Protein AF-A0A1V6GY66-F1 (afdb_monomer_lite)

Radius of gyration: 16.28 Å; chains: 1; bounding box: 32×27×39 Å

Sequence (66 aa):
MYHFESVTTQGTPTVRNAAVVVRNGLLFQHRWRHRFEREDGPPEEACHWLKITPVPFDTIGDLPLI

Secondary structure (DSSP, 8-state):
----TTHHHHT-TT--HHHHHHHHHHHHHHHHHHHHTTSSPPPGGG-----PPPPPGGGS-PPPP-

Structure (mmCIF, N/CA/C/O backbone):
data_AF-A0A1V6GY66-F1
#
_entry.id   AF-A0A1V6GY66-F1
#
loop_
_atom_site.group_PDB
_atom_site.id
_atom_site.type_symbol
_atom_site.label_atom_id
_atom_site.label_alt_id
_atom_site.label_comp_id
_atom_site.label_asym_id
_atom_site.label_entity_id
_atom_site.label_seq_id
_atom_site.pdbx_PDB_ins_code
_atom_site.Cartn_x
_atom_site.Cartn_y
_atom_site.Cartn_z
_atom_site.occupancy
_atom_site.B_iso_or_equiv
_atom_site.auth_seq_id
_atom_site.auth_comp_id
_atom_site.auth_asym_id
_atom_site.auth_atom_id
_atom_site.pdbx_PDB_model_num
ATOM 1 N N . MET A 1 1 ? -12.348 -4.839 -13.669 1.00 37.91 1 MET A N 1
ATOM 2 C CA . MET A 1 1 ? -11.242 -3.897 -13.944 1.00 37.91 1 MET A CA 1
ATOM 3 C C . MET A 1 1 ? -10.069 -4.298 -13.063 1.00 37.91 1 MET A C 1
ATOM 5 O O . MET A 1 1 ? -10.174 -4.157 -11.852 1.00 37.91 1 MET A O 1
ATOM 9 N N . TYR A 1 2 ? -9.009 -4.879 -13.629 1.00 48.16 2 TYR A N 1
ATOM 10 C CA . TYR A 1 2 ? -7.775 -5.123 -12.878 1.00 48.16 2 TYR A CA 1
ATOM 11 C C . TYR A 1 2 ? -6.944 -3.841 -12.919 1.00 48.16 2 TYR A C 1
ATOM 13 O O . TYR A 1 2 ? -6.474 -3.451 -13.985 1.00 48.16 2 TYR A O 1
ATOM 21 N N . HIS A 1 3 ? -6.818 -3.157 -11.781 1.00 45.25 3 HIS A N 1
ATOM 22 C CA . HIS A 1 3 ? -5.977 -1.970 -11.669 1.00 45.25 3 HIS A CA 1
ATOM 23 C C . HIS A 1 3 ? -4.648 -2.353 -11.013 1.00 45.25 3 HIS A C 1
ATOM 25 O O . HIS A 1 3 ? -4.565 -2.527 -9.800 1.00 45.25 3 HIS A O 1
ATOM 31 N N . PHE A 1 4 ? -3.593 -2.493 -11.816 1.00 54.94 4 PHE A N 1
ATOM 32 C CA . PHE A 1 4 ? -2.221 -2.676 -11.330 1.00 54.94 4 PHE A CA 1
ATOM 33 C C . PHE A 1 4 ? -1.594 -1.316 -10.978 1.00 54.94 4 PHE A C 1
ATOM 35 O O . PHE A 1 4 ? -0.546 -0.936 -11.497 1.00 54.94 4 PHE A O 1
ATOM 42 N N . GLU A 1 5 ? -2.270 -0.551 -10.120 1.00 53.06 5 GLU A N 1
ATOM 43 C CA . GLU A 1 5 ? -2.021 0.886 -9.924 1.00 53.06 5 GLU A CA 1
ATOM 44 C C . GLU A 1 5 ? -0.624 1.191 -9.359 1.00 53.06 5 GLU A C 1
ATOM 46 O O . GLU A 1 5 ? -0.005 2.191 -9.711 1.00 53.06 5 GLU A O 1
ATOM 51 N N . SER A 1 6 ? -0.072 0.304 -8.525 1.00 52.59 6 SER A N 1
ATOM 52 C CA . SER A 1 6 ? 1.271 0.495 -7.957 1.00 52.59 6 SER A CA 1
ATOM 53 C C . SER A 1 6 ? 2.402 -0.147 -8.760 1.00 52.59 6 SER A C 1
ATOM 55 O O . SER A 1 6 ? 3.562 0.155 -8.495 1.00 52.59 6 SER A O 1
ATOM 57 N N . VAL A 1 7 ? 2.114 -0.969 -9.775 1.00 53.50 7 VAL A N 1
ATOM 58 C CA . VAL A 1 7 ? 3.174 -1.655 -10.541 1.00 53.50 7 VAL A CA 1
ATOM 59 C C . VAL A 1 7 ? 3.919 -0.672 -11.454 1.00 53.50 7 VAL A C 1
ATOM 61 O O . VAL A 1 7 ? 5.133 -0.767 -11.614 1.00 53.50 7 VAL A O 1
ATOM 64 N N . THR A 1 8 ? 3.223 0.337 -11.985 1.00 52.44 8 THR A N 1
ATOM 65 C CA . THR A 1 8 ? 3.794 1.340 -12.902 1.00 52.44 8 THR A CA 1
ATOM 66 C C . THR A 1 8 ? 4.708 2.352 -12.208 1.00 52.44 8 THR A C 1
ATOM 68 O O . THR A 1 8 ? 5.680 2.802 -12.807 1.00 52.44 8 THR A O 1
ATOM 71 N N . THR A 1 9 ? 4.455 2.684 -10.937 1.00 56.25 9 THR A N 1
ATOM 72 C CA . THR A 1 9 ? 5.267 3.668 -10.186 1.00 56.25 9 THR A CA 1
ATOM 73 C C . THR A 1 9 ? 6.336 3.008 -9.309 1.00 56.25 9 THR A C 1
ATOM 75 O O . THR A 1 9 ? 7.315 3.653 -8.934 1.00 56.25 9 THR A O 1
ATOM 78 N N . GLN A 1 10 ? 6.197 1.716 -8.994 1.00 55.47 10 GLN A N 1
ATOM 79 C CA . GLN A 1 10 ? 7.198 0.949 -8.243 1.00 55.47 10 GLN A CA 1
ATOM 80 C C . GLN A 1 10 ? 8.538 0.815 -8.990 1.00 55.47 10 GLN A C 1
ATOM 82 O O . GLN A 1 10 ? 9.574 0.667 -8.344 1.00 55.47 10 GLN A O 1
ATOM 87 N N . GLY A 1 11 ? 8.534 0.897 -10.325 1.00 57.66 11 GLY A N 1
ATOM 88 C CA . GLY A 1 11 ? 9.736 0.832 -11.164 1.00 57.66 11 GLY A CA 1
ATOM 89 C C . GLY A 1 11 ? 10.467 2.163 -11.373 1.00 57.66 11 GLY A C 1
ATOM 90 O O . GLY A 1 11 ? 11.547 2.163 -11.959 1.00 57.66 11 GLY A O 1
ATOM 91 N N . THR A 1 12 ? 9.915 3.293 -10.916 1.00 69.12 12 THR A N 1
ATOM 92 C CA . THR A 1 12 ? 10.513 4.619 -11.128 1.00 69.12 12 THR A CA 1
ATOM 93 C C . THR A 1 12 ? 11.704 4.826 -10.184 1.00 69.12 12 THR A C 1
ATOM 95 O O . THR A 1 12 ? 11.491 4.966 -8.978 1.00 69.12 12 THR A O 1
ATOM 98 N N . PRO A 1 13 ? 12.955 4.933 -10.679 1.00 67.12 13 PRO A N 1
ATOM 99 C CA . PRO A 1 13 ? 14.139 4.991 -9.810 1.00 67.12 13 PRO A CA 1
ATOM 100 C C . PRO A 1 13 ? 14.160 6.200 -8.867 1.00 67.12 13 PRO A C 1
ATOM 102 O O . PRO A 1 13 ? 14.728 6.144 -7.779 1.00 67.12 13 PRO A O 1
ATOM 105 N N . THR A 1 14 ? 13.526 7.301 -9.275 1.00 76.00 14 THR A N 1
ATOM 106 C CA . THR A 1 14 ? 13.467 8.552 -8.509 1.00 76.00 14 THR A CA 1
ATOM 107 C C . THR A 1 14 ? 12.394 8.546 -7.420 1.00 76.00 14 THR A C 1
ATOM 109 O O . THR A 1 14 ? 12.379 9.445 -6.580 1.00 76.00 14 THR A O 1
ATOM 112 N N . VAL A 1 15 ? 11.511 7.540 -7.393 1.00 73.25 15 VAL A N 1
ATOM 113 C CA . VAL A 1 15 ? 10.391 7.466 -6.451 1.00 73.25 15 VAL A CA 1
ATOM 114 C C . VAL A 1 15 ? 10.505 6.200 -5.617 1.00 73.25 15 VAL A C 1
ATOM 116 O O . VAL A 1 15 ? 10.292 5.086 -6.085 1.00 73.25 15 VAL A O 1
ATOM 119 N N . ARG A 1 16 ? 10.758 6.367 -4.316 1.00 77.69 16 ARG A N 1
ATOM 120 C CA . ARG A 1 16 ? 10.677 5.272 -3.336 1.00 77.69 16 ARG A CA 1
ATOM 121 C C . ARG A 1 16 ? 9.210 4.947 -3.048 1.00 77.69 16 ARG A C 1
ATOM 123 O O . ARG A 1 16 ? 8.708 5.256 -1.970 1.00 77.69 16 ARG A O 1
ATOM 130 N N . ASN A 1 17 ? 8.526 4.356 -4.028 1.00 78.25 17 ASN A N 1
ATOM 131 C CA . ASN A 1 17 ? 7.071 4.203 -4.047 1.00 78.25 17 ASN A CA 1
ATOM 132 C C . ASN A 1 17 ? 6.530 3.559 -2.761 1.00 78.25 17 ASN A C 1
ATOM 134 O O . ASN A 1 17 ? 5.712 4.174 -2.086 1.00 78.25 17 ASN A O 1
ATOM 138 N N . ALA A 1 18 ? 7.083 2.416 -2.343 1.00 78.88 18 ALA A N 1
ATOM 139 C CA . ALA A 1 18 ? 6.664 1.743 -1.111 1.00 78.88 18 ALA A CA 1
ATOM 140 C C . ALA A 1 18 ? 6.733 2.660 0.124 1.00 78.88 18 ALA A C 1
ATOM 142 O O . ALA A 1 18 ? 5.794 2.714 0.910 1.00 78.88 18 ALA A O 1
ATOM 143 N N . ALA A 1 19 ? 7.809 3.440 0.273 1.00 83.50 19 ALA A N 1
ATOM 144 C CA . ALA A 1 19 ? 7.958 4.354 1.404 1.00 83.50 19 ALA A CA 1
ATOM 145 C C . ALA A 1 19 ? 6.915 5.483 1.373 1.00 83.50 19 ALA A C 1
ATOM 147 O O . ALA A 1 19 ? 6.368 5.846 2.412 1.00 83.50 19 ALA A O 1
ATOM 148 N N . VAL A 1 20 ? 6.621 6.020 0.186 1.00 85.19 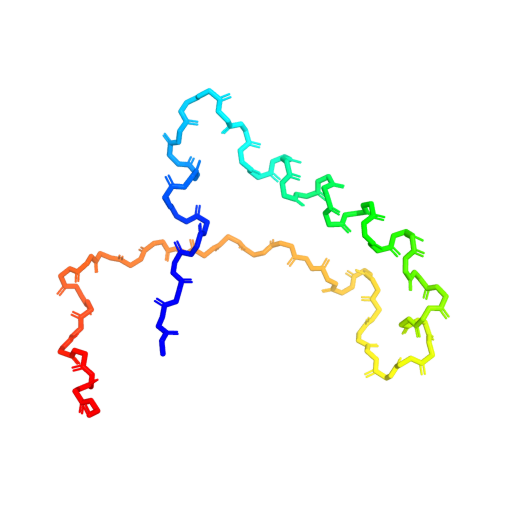20 VAL A N 1
ATOM 149 C CA . VAL A 1 20 ? 5.595 7.057 0.004 1.00 85.19 20 VAL A CA 1
ATOM 150 C C . VAL A 1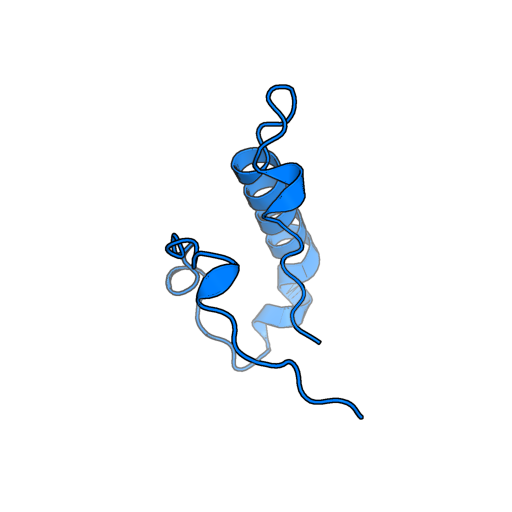 20 ? 4.210 6.510 0.339 1.00 85.19 20 VAL A C 1
ATOM 152 O O . VAL A 1 20 ? 3.471 7.154 1.084 1.00 85.19 20 VAL A O 1
ATOM 155 N N . VAL A 1 21 ? 3.871 5.320 -0.161 1.00 84.38 21 VAL A N 1
ATOM 156 C CA . VAL A 1 21 ? 2.558 4.713 0.076 1.00 84.38 21 VAL A CA 1
ATOM 157 C C . VAL A 1 21 ? 2.378 4.361 1.552 1.00 84.38 21 VAL A C 1
ATOM 159 O O . VAL A 1 21 ? 1.371 4.751 2.139 1.00 84.38 21 VAL A O 1
ATOM 162 N N . VAL A 1 22 ? 3.375 3.734 2.188 1.00 83.94 22 VAL A N 1
ATOM 163 C CA . VAL A 1 22 ? 3.345 3.436 3.631 1.00 83.94 22 VAL A CA 1
ATOM 164 C C . VAL A 1 22 ? 3.170 4.719 4.446 1.00 83.94 22 VAL A C 1
ATOM 166 O O . VAL A 1 22 ? 2.280 4.796 5.290 1.00 83.94 22 VAL A O 1
ATOM 169 N N . ARG A 1 23 ? 3.968 5.759 4.168 1.00 88.50 23 ARG A N 1
ATOM 170 C CA . ARG A 1 23 ? 3.888 7.039 4.889 1.00 88.50 23 ARG A CA 1
ATOM 171 C C . ARG A 1 23 ? 2.506 7.680 4.770 1.00 88.50 23 ARG A C 1
ATOM 173 O O . ARG A 1 23 ? 1.967 8.160 5.764 1.00 88.50 23 ARG A O 1
ATOM 180 N N . ASN A 1 24 ? 1.949 7.719 3.563 1.00 90.00 24 ASN A N 1
ATOM 181 C CA . ASN A 1 24 ? 0.642 8.329 3.333 1.00 90.00 24 ASN A CA 1
ATOM 182 C C . ASN A 1 24 ? -0.494 7.494 3.943 1.00 90.00 24 ASN A C 1
ATOM 184 O O . ASN A 1 24 ? -1.431 8.075 4.489 1.00 90.00 24 ASN A O 1
ATOM 188 N N . GLY A 1 25 ? -0.384 6.162 3.924 1.00 87.56 25 GLY A N 1
ATOM 189 C CA . GLY A 1 25 ? -1.316 5.258 4.600 1.00 87.56 25 GLY A CA 1
ATOM 190 C C . GLY A 1 25 ? -1.358 5.490 6.112 1.00 87.56 25 GLY A C 1
ATOM 191 O O . GLY A 1 25 ? -2.435 5.709 6.662 1.00 87.56 25 GLY A O 1
ATOM 192 N N . LEU A 1 26 ? -0.192 5.564 6.765 1.00 87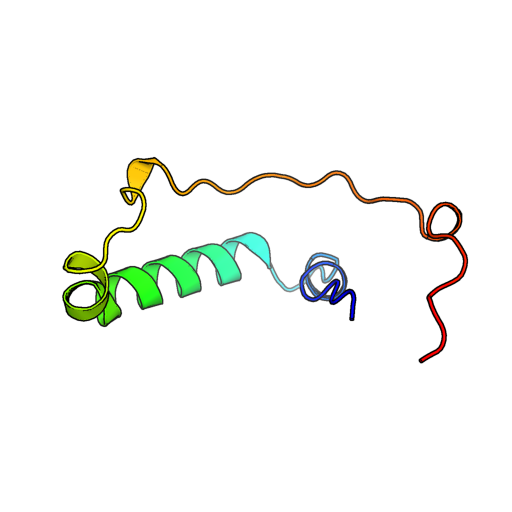.62 26 LEU A N 1
ATOM 193 C CA . LEU A 1 26 ? -0.096 5.865 8.201 1.00 87.62 26 LEU A CA 1
ATOM 194 C C . LEU A 1 26 ? -0.687 7.242 8.542 1.00 87.62 26 LEU A C 1
ATOM 196 O O . LEU A 1 26 ? -1.393 7.395 9.539 1.00 87.62 26 LEU A O 1
ATOM 200 N N . LEU A 1 27 ? -0.439 8.253 7.702 1.00 93.12 27 LEU A N 1
ATOM 201 C CA . LEU A 1 27 ? -1.001 9.592 7.897 1.00 93.12 27 LEU A CA 1
ATOM 202 C C . LEU A 1 27 ? -2.533 9.589 7.797 1.00 93.12 27 LEU A C 1
ATOM 204 O O . LEU A 1 27 ? -3.204 10.242 8.599 1.00 93.12 27 LEU A O 1
ATOM 208 N N . PHE A 1 28 ? -3.084 8.860 6.824 1.00 90.94 28 PHE A N 1
ATOM 209 C CA . PHE A 1 28 ? -4.526 8.678 6.687 1.00 90.94 28 PHE A CA 1
ATOM 210 C C . PHE A 1 28 ? -5.107 7.981 7.920 1.00 90.94 28 PHE A C 1
ATOM 212 O O . PHE A 1 28 ? -6.024 8.521 8.537 1.00 90.94 28 PHE A O 1
ATOM 219 N N . GLN A 1 29 ? -4.535 6.841 8.315 1.00 87.56 29 GLN A N 1
ATOM 220 C CA . GLN A 1 29 ? -4.980 6.073 9.479 1.00 87.56 29 GLN A CA 1
ATOM 221 C C . GLN A 1 29 ? -4.996 6.939 10.735 1.00 87.56 29 GLN A C 1
ATOM 223 O O . GLN A 1 29 ? -6.009 7.007 11.421 1.00 87.56 29 GLN A O 1
ATOM 228 N N . HIS A 1 30 ? -3.920 7.683 10.997 1.00 90.94 30 HIS A N 1
ATOM 229 C CA . HIS A 1 30 ? -3.856 8.576 12.149 1.00 90.94 30 HIS A CA 1
ATOM 230 C C . HIS A 1 30 ? -4.950 9.655 12.118 1.00 90.94 30 HIS A C 1
ATOM 232 O O . HIS A 1 30 ? -5.640 9.869 13.113 1.00 90.94 30 HIS A O 1
ATOM 238 N N . ARG A 1 31 ? -5.149 10.314 10.970 1.00 95.56 31 ARG A N 1
ATOM 239 C CA . ARG A 1 31 ? -6.110 11.420 10.830 1.00 95.56 31 ARG A CA 1
ATOM 240 C C . ARG A 1 31 ? -7.567 10.961 10.928 1.00 95.56 31 ARG A C 1
ATOM 242 O O . ARG A 1 31 ? -8.409 11.688 11.456 1.00 95.56 31 ARG A O 1
ATOM 249 N N . TRP A 1 32 ? -7.861 9.770 10.418 1.00 92.88 32 TRP A N 1
ATOM 250 C CA . TRP A 1 32 ? -9.220 9.237 10.303 1.00 92.88 32 TRP A CA 1
ATOM 251 C C . TRP A 1 32 ? -9.567 8.197 11.370 1.00 92.88 32 TRP A C 1
ATOM 253 O O . TRP A 1 32 ? -10.693 7.710 11.378 1.00 92.88 32 TRP A O 1
ATOM 263 N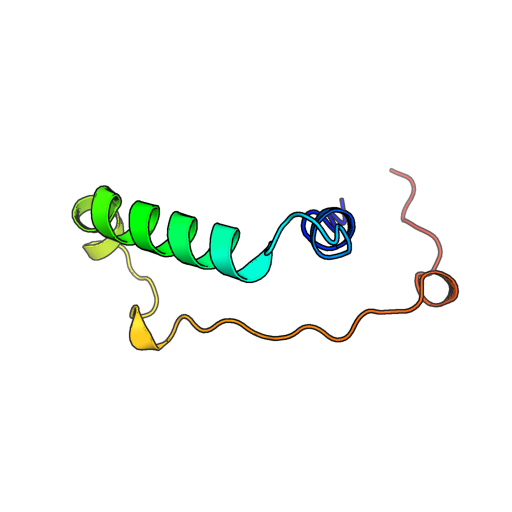 N . ARG A 1 33 ? -8.651 7.924 12.306 1.00 91.06 33 ARG A N 1
ATOM 264 C CA . ARG A 1 33 ? -8.796 6.959 13.405 1.00 91.06 33 ARG A CA 1
ATOM 265 C C . ARG A 1 33 ? -10.162 7.014 14.090 1.00 91.06 33 ARG A C 1
ATOM 267 O O . ARG A 1 33 ? -10.897 6.037 14.089 1.00 91.06 33 ARG A O 1
ATOM 274 N N . HIS A 1 34 ? -10.568 8.202 14.527 1.00 93.25 34 HIS A N 1
ATOM 275 C CA . HIS A 1 34 ? -11.848 8.446 15.202 1.00 93.25 34 HIS A CA 1
ATOM 276 C C . HIS A 1 34 ? -13.110 8.049 14.404 1.00 93.25 34 HIS A C 1
ATOM 278 O O . HIS A 1 34 ? -14.207 8.025 14.966 1.00 93.25 34 HIS A O 1
ATOM 284 N N . ARG A 1 35 ? -12.991 7.822 13.090 1.00 90.31 35 ARG A N 1
ATOM 285 C CA . ARG A 1 35 ? -14.093 7.395 12.219 1.00 90.31 35 ARG A CA 1
ATOM 286 C C . ARG A 1 35 ? -14.189 5.878 12.175 1.00 90.31 35 ARG A C 1
ATOM 288 O O . ARG A 1 35 ? -15.266 5.361 12.447 1.00 90.31 35 ARG A O 1
ATOM 295 N N . PHE A 1 36 ? -13.077 5.202 11.894 1.00 87.06 36 PHE A N 1
AT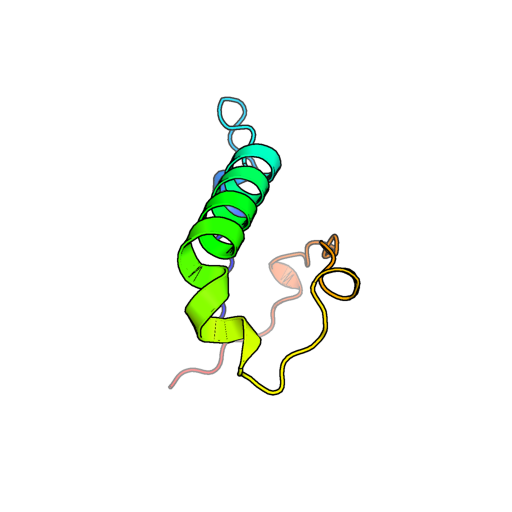OM 296 C CA . PHE A 1 36 ? -13.069 3.753 11.695 1.00 87.06 36 PHE A CA 1
ATOM 297 C C . PHE A 1 36 ? -12.878 2.946 12.986 1.00 87.06 36 PHE A C 1
ATOM 299 O O . PHE A 1 36 ? -13.195 1.768 13.001 1.00 87.06 36 PHE A O 1
ATOM 306 N N . GLU A 1 37 ? -12.441 3.546 14.101 1.00 89.56 37 GLU A N 1
ATOM 307 C CA . GLU A 1 37 ? -12.348 2.853 15.407 1.00 89.56 37 GLU A CA 1
ATOM 308 C C . GLU A 1 37 ? -13.683 2.286 15.913 1.00 89.56 37 GLU A C 1
ATOM 310 O O . GLU A 1 37 ? -13.708 1.486 16.844 1.00 89.56 37 GLU A O 1
ATOM 315 N N . ARG A 1 38 ? -14.804 2.734 15.340 1.00 89.94 38 ARG A N 1
ATOM 316 C CA . ARG A 1 38 ? -16.156 2.269 15.675 1.00 89.94 38 ARG A CA 1
ATOM 317 C C . ARG A 1 38 ? -16.705 1.261 14.667 1.00 89.94 38 ARG A C 1
ATOM 319 O O . ARG A 1 38 ? -17.849 0.838 14.810 1.00 89.94 38 ARG A O 1
ATOM 326 N N . GLU A 1 39 ? -15.940 0.949 13.628 1.00 90.19 39 GLU A N 1
ATOM 327 C CA . GLU A 1 39 ? -16.306 -0.031 12.611 1.00 90.19 39 GLU A CA 1
ATOM 328 C C . GLU A 1 39 ? -15.873 -1.430 13.068 1.00 90.19 39 GLU A C 1
ATOM 330 O O . GLU A 1 39 ? -14.905 -1.580 13.812 1.00 90.19 39 GLU A O 1
ATOM 335 N N . ASP A 1 40 ? -16.582 -2.463 12.613 1.00 89.31 40 ASP A N 1
ATOM 336 C CA . ASP A 1 40 ? -16.247 -3.870 12.877 1.00 89.31 40 ASP A CA 1
ATOM 337 C C . ASP A 1 40 ? -15.135 -4.344 11.923 1.00 89.31 40 ASP A C 1
ATOM 339 O O . ASP A 1 40 ? -15.320 -5.207 11.064 1.00 89.31 40 ASP A O 1
ATOM 343 N N . GLY A 1 41 ? -13.995 -3.653 11.991 1.00 86.12 41 GLY A N 1
ATOM 344 C CA . GLY A 1 41 ? -12.808 -3.913 11.187 1.00 86.12 41 GLY A CA 1
ATOM 345 C C . GLY A 1 41 ? -11.745 -4.704 11.955 1.00 86.12 41 GLY A C 1
ATOM 346 O O . GLY A 1 41 ? -11.737 -4.714 13.187 1.00 86.12 41 GLY A O 1
ATOM 347 N N . PRO A 1 42 ? -10.803 -5.355 11.248 1.00 85.56 42 PRO A N 1
ATOM 348 C CA . PRO A 1 42 ? -9.658 -5.982 11.895 1.00 85.56 42 PRO A CA 1
ATOM 349 C C . PRO A 1 42 ? -8.810 -4.935 12.640 1.00 85.56 42 PRO A C 1
ATOM 351 O O . PRO A 1 42 ? -8.745 -3.777 12.211 1.00 85.56 42 PRO A O 1
ATOM 354 N N . PRO A 1 43 ? -8.120 -5.326 13.725 1.00 83.75 43 PRO A N 1
ATOM 355 C CA . PRO A 1 43 ? -7.252 -4.410 14.449 1.00 83.75 43 PRO A CA 1
ATOM 356 C C . PRO A 1 43 ? -6.059 -3.972 13.586 1.00 83.75 43 PRO A C 1
ATOM 358 O O . PRO A 1 43 ? -5.667 -4.649 12.630 1.00 83.75 43 PRO A O 1
ATOM 361 N N . GLU A 1 44 ? -5.459 -2.832 13.928 1.00 78.69 44 GLU A N 1
ATOM 362 C CA . GLU A 1 44 ? -4.375 -2.226 13.144 1.00 78.69 44 GLU A CA 1
ATOM 363 C C . GLU A 1 44 ? -3.168 -3.172 13.020 1.00 78.69 44 GLU A C 1
ATOM 365 O O . GLU A 1 44 ? -2.608 -3.310 11.934 1.00 78.69 44 GLU A O 1
ATOM 370 N N . GLU A 1 45 ? -2.829 -3.912 14.080 1.00 82.88 45 GLU A N 1
ATOM 371 C CA . GLU A 1 45 ? -1.763 -4.921 14.075 1.00 82.88 45 GLU A CA 1
ATOM 372 C C . GLU A 1 45 ? -2.009 -6.104 13.124 1.00 82.88 45 GLU A C 1
ATOM 374 O O . GLU A 1 45 ? -1.056 -6.774 12.721 1.00 82.88 45 GLU A O 1
ATOM 379 N N . ALA A 1 46 ? -3.260 -6.361 12.728 1.00 86.50 46 ALA A N 1
ATOM 380 C CA . ALA A 1 46 ? -3.574 -7.377 11.726 1.00 86.50 46 ALA A CA 1
ATOM 381 C C . ALA A 1 46 ? -3.336 -6.871 10.290 1.00 86.50 46 ALA A C 1
ATOM 383 O O . ALA A 1 46 ? -3.191 -7.679 9.366 1.00 86.50 46 ALA A O 1
ATOM 384 N N . CYS A 1 47 ? -3.254 -5.552 10.081 1.00 80.00 47 CYS A N 1
ATOM 385 C CA . CYS A 1 47 ? -3.050 -4.938 8.772 1.00 80.00 47 CYS A CA 1
ATOM 386 C C . CYS A 1 47 ? -1.559 -4.904 8.412 1.00 80.00 47 CYS A C 1
ATOM 388 O O . CYS A 1 47 ? -0.804 -4.056 8.883 1.00 80.00 47 CYS A O 1
ATOM 390 N N . HIS A 1 48 ? -1.130 -5.799 7.524 1.00 79.62 48 HIS A N 1
ATOM 391 C CA . HIS A 1 48 ? 0.266 -5.909 7.108 1.00 79.62 48 HIS A CA 1
ATOM 392 C C . HIS A 1 48 ? 0.424 -5.825 5.588 1.00 79.62 48 HIS A C 1
ATOM 394 O O . HIS A 1 48 ? -0.425 -6.262 4.812 1.00 79.62 48 HIS A O 1
ATOM 400 N N . TRP A 1 49 ? 1.553 -5.262 5.157 1.00 76.81 49 TRP A N 1
ATOM 401 C CA . TRP A 1 49 ? 1.922 -5.214 3.748 1.00 76.81 49 TRP A CA 1
ATOM 402 C C . TRP A 1 49 ? 2.329 -6.602 3.262 1.00 76.81 49 TRP A C 1
ATOM 404 O O . TRP A 1 49 ? 3.309 -7.172 3.741 1.00 76.81 49 TRP A O 1
ATOM 414 N N . LEU A 1 50 ? 1.606 -7.121 2.273 1.00 78.94 50 LEU A N 1
ATOM 415 C CA . LEU A 1 50 ? 1.958 -8.361 1.594 1.00 78.94 50 LEU A CA 1
ATOM 416 C C . LEU A 1 50 ? 2.696 -8.057 0.295 1.00 78.94 50 LEU A C 1
ATOM 418 O O . LEU A 1 50 ? 2.235 -7.282 -0.545 1.00 78.94 50 LEU A O 1
ATOM 422 N N . LYS A 1 51 ? 3.853 -8.697 0.112 1.00 77.69 51 LYS A N 1
ATOM 423 C CA . LYS A 1 51 ? 4.555 -8.667 -1.169 1.00 77.69 51 LYS A CA 1
ATOM 424 C C . LYS A 1 51 ? 3.865 -9.642 -2.117 1.00 77.69 51 LYS A C 1
ATOM 426 O O . LYS A 1 51 ? 3.948 -10.851 -1.928 1.00 77.69 51 LYS A O 1
ATOM 431 N N . ILE A 1 52 ? 3.208 -9.105 -3.136 1.00 78.19 52 ILE A N 1
ATOM 432 C CA . ILE A 1 52 ? 2.575 -9.905 -4.183 1.00 78.19 52 ILE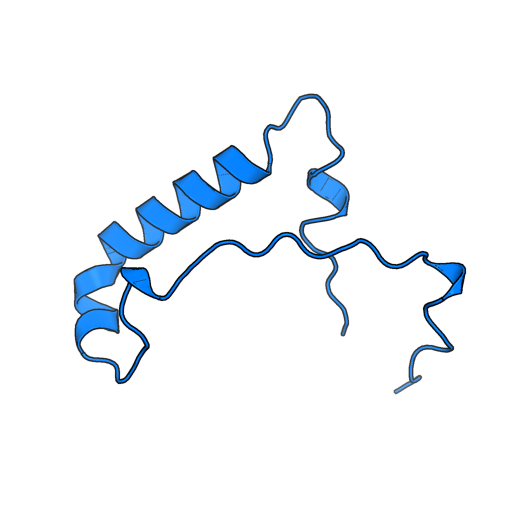 A CA 1
ATOM 433 C C . ILE A 1 52 ? 3.634 -10.248 -5.233 1.00 78.19 52 ILE A C 1
ATOM 435 O O . ILE A 1 52 ? 4.377 -9.373 -5.687 1.00 78.19 52 ILE A O 1
ATOM 439 N N . THR A 1 53 ? 3.724 -11.524 -5.602 1.00 77.50 53 THR A N 1
ATOM 440 C CA . THR A 1 53 ? 4.574 -11.964 -6.712 1.00 77.50 53 THR A CA 1
ATOM 441 C C . THR A 1 53 ? 4.000 -11.423 -8.022 1.00 77.50 53 THR A C 1
ATOM 443 O O . THR A 1 53 ? 2.827 -11.678 -8.300 1.00 77.50 53 THR A O 1
ATOM 446 N N . PRO A 1 54 ? 4.781 -10.687 -8.834 1.00 74.06 54 PRO A N 1
ATOM 447 C CA . PRO A 1 54 ? 4.322 -10.255 -10.147 1.00 74.06 54 PRO A CA 1
ATOM 448 C C . PRO A 1 54 ? 3.967 -11.468 -11.009 1.00 74.06 54 PRO A C 1
ATOM 450 O O . PRO A 1 54 ? 4.749 -12.416 -11.087 1.00 74.06 54 PRO A O 1
ATOM 453 N N . VAL A 1 55 ? 2.807 -11.428 -11.660 1.00 74.88 55 VAL A N 1
ATOM 454 C CA . VAL A 1 55 ? 2.452 -12.404 -12.694 1.00 74.88 55 VAL A CA 1
ATOM 455 C C . VAL A 1 55 ? 2.962 -11.903 -14.049 1.00 74.88 55 VAL A C 1
ATOM 457 O O . VAL A 1 55 ? 2.794 -10.717 -14.351 1.00 74.88 55 VAL A O 1
ATOM 460 N N . PRO A 1 56 ? 3.613 -12.753 -14.858 1.00 76.56 56 PRO A N 1
ATOM 461 C CA . PRO A 1 56 ? 3.982 -12.397 -16.223 1.00 76.56 56 PRO A CA 1
ATOM 462 C C . PRO A 1 56 ? 2.746 -12.028 -17.058 1.00 76.56 56 PRO A C 1
ATOM 464 O O . PRO A 1 56 ? 1.701 -12.666 -16.934 1.00 76.56 56 PRO A O 1
ATOM 467 N N . PHE A 1 57 ? 2.842 -10.999 -17.905 1.00 72.75 57 PHE A N 1
ATOM 468 C CA . PHE A 1 57 ? 1.694 -10.523 -18.694 1.00 72.75 57 PHE A CA 1
ATOM 469 C C . PHE A 1 57 ? 1.118 -11.592 -19.631 1.00 72.75 57 PHE A C 1
ATOM 471 O O . PHE A 1 57 ? -0.089 -11.641 -19.826 1.00 72.75 57 PHE A O 1
ATOM 478 N N . ASP A 1 58 ? 1.963 -12.467 -20.165 1.00 81.50 58 ASP A N 1
ATOM 479 C CA . ASP A 1 58 ? 1.605 -13.612 -21.009 1.00 81.50 58 ASP A CA 1
ATOM 480 C C . ASP A 1 58 ? 0.818 -14.706 -20.269 1.00 81.50 58 ASP A C 1
ATOM 482 O O . ASP A 1 58 ? 0.168 -15.529 -20.905 1.00 81.50 58 ASP A O 1
ATOM 486 N N . THR A 1 59 ? 0.831 -14.710 -18.932 1.00 81.06 59 THR A N 1
ATOM 487 C CA . THR A 1 59 ? 0.001 -15.621 -18.120 1.00 81.06 59 THR A CA 1
ATOM 488 C C . THR A 1 59 ? -1.391 -15.063 -17.825 1.00 81.06 59 THR A C 1
ATOM 490 O O . THR A 1 59 ? -2.248 -15.777 -17.299 1.00 81.06 59 THR A O 1
ATOM 493 N N . ILE A 1 60 ? -1.638 -13.794 -18.160 1.00 76.88 60 ILE A N 1
ATOM 494 C CA . ILE A 1 60 ? -2.957 -13.176 -18.057 1.00 76.88 60 ILE A CA 1
ATOM 495 C C . ILE A 1 60 ? -3.731 -13.594 -19.309 1.00 76.88 60 ILE A C 1
ATOM 497 O O . ILE A 1 60 ? -3.435 -13.134 -20.407 1.00 76.88 60 ILE A O 1
ATOM 501 N N . GLY A 1 61 ? -4.688 -14.511 -19.145 1.00 78.81 61 GLY A N 1
ATOM 502 C CA . GLY A 1 61 ? -5.552 -14.965 -20.237 1.00 78.81 61 GLY A CA 1
ATOM 503 C C . GLY A 1 61 ? -6.431 -13.850 -20.812 1.00 78.81 61 GLY A C 1
ATOM 504 O O . GLY A 1 61 ? -6.376 -12.698 -20.373 1.00 78.81 61 GLY A O 1
ATOM 505 N N . ASP A 1 62 ? -7.277 -14.207 -21.780 1.00 81.12 62 ASP A N 1
ATOM 506 C CA . ASP A 1 62 ? -8.175 -13.251 -22.427 1.00 81.12 62 ASP A CA 1
ATOM 507 C C . ASP A 1 62 ? -9.034 -12.510 -21.394 1.00 81.12 62 ASP A C 1
ATOM 509 O O . ASP A 1 62 ? -9.721 -13.107 -20.558 1.00 81.12 62 ASP A O 1
ATOM 513 N N . LEU A 1 63 ? -8.975 -11.179 -21.439 1.00 73.31 63 LEU A N 1
ATOM 514 C CA . LEU A 1 63 ? -9.783 -10.340 -20.567 1.00 73.31 63 LEU A CA 1
ATOM 515 C C . LEU A 1 63 ? -11.255 -10.468 -20.982 1.00 73.31 63 LEU A C 1
ATOM 517 O O . LEU A 1 63 ? -11.549 -10.421 -22.178 1.00 73.31 63 LEU A O 1
ATOM 521 N N . PRO A 1 64 ? -12.196 -10.585 -20.026 1.00 73.38 64 PRO A N 1
ATOM 522 C CA . PRO A 1 64 ? -13.609 -10.609 -20.362 1.00 73.38 64 PRO A CA 1
ATOM 523 C C . PRO A 1 64 ? -13.977 -9.294 -21.055 1.00 73.38 64 PRO A C 1
ATOM 525 O O . PRO A 1 64 ? -13.841 -8.214 -20.475 1.00 73.38 64 PRO A O 1
ATOM 528 N N . LEU A 1 65 ? -14.424 -9.399 -22.304 1.00 73.69 65 LEU A N 1
ATOM 529 C CA . LEU A 1 65 ? -15.052 -8.298 -23.019 1.00 73.69 65 LEU A CA 1
ATOM 530 C C . LEU A 1 65 ? -16.464 -8.135 -22.440 1.00 73.69 65 LEU A C 1
ATOM 532 O O . LEU A 1 65 ? -17.238 -9.093 -22.446 1.00 73.69 65 LEU A O 1
ATOM 536 N N . ILE A 1 66 ? -16.754 -6.958 -21.880 1.00 65.88 66 ILE A N 1
ATOM 537 C CA . ILE A 1 66 ? -18.106 -6.549 -21.461 1.00 65.88 66 ILE A CA 1
ATOM 538 C C . ILE A 1 66 ? -18.794 -5.898 -22.655 1.00 65.88 66 ILE A C 1
ATOM 540 O O . ILE A 1 66 ? -18.130 -5.050 -23.295 1.00 65.88 66 ILE A O 1
#

Foldseek 3Di:
DDCPPQPVVVPPPVDPSVVVVVVVVVVCCVVCVVPCVPPPDDDPVVDDDDDDDDDDPVPDPDDDDD

pLDDT: mean 77.06, std 13.32, range [37.91, 95.56]